Protein AF-A0A5B8YLP0-F1 (afdb_monomer_lite)

Foldseek 3Di:
DDKDKDQLDLVCLVVFFQAWKKKWKKFWDQDVPVDVGIDIAGQDIDIDRGPSVVSNVLVVLCPDPDPVSVLSNCVCVVRVRRIMMMMDHPPDDDPVVRVVVRQVVCQVRVRNSDLDHPDPVSVVVSVVPDDD

pLDDT: mean 92.63, std 6.81, range [56.06, 98.44]

Organism: NCBI:txid2585771

Secondary structure (DSSP, 8-state):
---EEEES-GGGGGGS-SS-EEEEEEEEE--TTTSSS-EEEEEEEEEES-HHHHHHHHTTGGG---GGGHHHHHHHHHSTTTEEEEEEE--S--HHHHHHHHHHHHHHH--TT----SSHHHHHHHHHHS--

Structure (mmCIF, N/CA/C/O backbone):
data_AF-A0A5B8YLP0-F1
#
_entry.id   AF-A0A5B8YLP0-F1
#
loop_
_atom_site.group_PDB
_atom_site.id
_atom_site.type_symbol
_atom_site.label_atom_id
_atom_site.label_alt_id
_atom_site.label_comp_id
_atom_site.label_asym_id
_atom_site.label_entity_id
_atom_site.label_seq_id
_atom_site.pdbx_PDB_ins_code
_atom_site.Cartn_x
_atom_site.Cartn_y
_atom_site.Cartn_z
_atom_site.occupancy
_atom_site.B_iso_or_equiv
_atom_site.auth_seq_id
_atom_site.auth_comp_id
_atom_site.auth_asym_id
_atom_site.auth_atom_id
_atom_site.pdbx_PDB_model_num
ATOM 1 N N . MET A 1 1 ? 4.747 -3.543 17.661 1.00 72.62 1 MET A N 1
ATOM 2 C CA . MET A 1 1 ? 3.943 -2.875 16.612 1.00 72.62 1 MET A CA 1
ATOM 3 C C . MET A 1 1 ? 2.570 -3.524 16.608 1.00 72.62 1 MET A C 1
ATOM 5 O O . MET A 1 1 ? 2.516 -4.745 16.523 1.00 72.62 1 MET A O 1
ATOM 9 N N . ASN A 1 2 ? 1.493 -2.749 16.743 1.00 91.62 2 ASN A N 1
ATOM 10 C CA . ASN A 1 2 ? 0.128 -3.284 16.812 1.00 91.62 2 ASN A CA 1
ATOM 11 C C . ASN A 1 2 ? -0.527 -3.186 15.432 1.00 91.62 2 ASN A C 1
ATOM 13 O O . ASN A 1 2 ? -1.127 -2.165 15.100 1.00 91.62 2 ASN A O 1
ATOM 17 N N . TRP A 1 3 ? -0.354 -4.230 14.620 1.00 96.62 3 TRP A N 1
ATOM 18 C CA . TRP A 1 3 ? -0.933 -4.297 13.282 1.00 96.62 3 TRP A CA 1
ATOM 19 C C . TRP A 1 3 ? -2.456 -4.413 13.343 1.00 96.62 3 TRP A C 1
ATOM 21 O O . TRP A 1 3 ? -3.009 -5.243 14.061 1.00 96.62 3 TRP A O 1
ATOM 31 N N . GLN A 1 4 ? -3.121 -3.582 12.553 1.00 98.00 4 GLN A N 1
ATOM 32 C CA . GLN A 1 4 ? -4.556 -3.598 12.320 1.00 98.00 4 GLN A CA 1
ATOM 33 C C . GLN A 1 4 ? -4.819 -3.978 10.868 1.00 98.00 4 GLN A C 1
ATOM 35 O O . GLN A 1 4 ? -4.029 -3.651 9.985 1.00 98.00 4 GLN A O 1
ATOM 40 N N . GLU A 1 5 ? -5.944 -4.637 10.608 1.00 97.69 5 GLU A N 1
ATOM 41 C CA . GLU A 1 5 ? -6.340 -5.072 9.271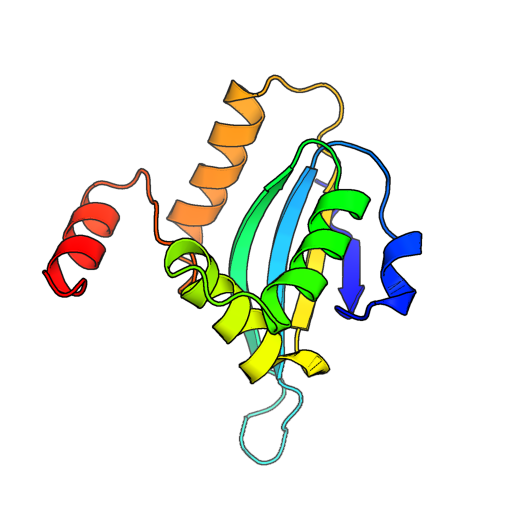 1.00 97.69 5 GLU A CA 1
ATOM 42 C C . GLU A 1 5 ? -7.740 -4.558 8.940 1.00 97.69 5 GLU A C 1
ATOM 44 O O . GLU A 1 5 ? -8.680 -4.686 9.726 1.00 97.69 5 GLU A O 1
ATOM 49 N N . VAL A 1 6 ? -7.900 -4.003 7.740 1.00 97.62 6 VAL A N 1
ATOM 50 C CA . VAL A 1 6 ? -9.212 -3.662 7.188 1.00 97.62 6 VAL A CA 1
ATOM 51 C C . VAL A 1 6 ? -9.315 -4.137 5.745 1.00 97.62 6 VAL A C 1
ATOM 53 O O . VAL A 1 6 ? -8.398 -3.947 4.950 1.00 97.62 6 VAL A O 1
ATOM 56 N N . LYS A 1 7 ? -10.460 -4.710 5.355 1.00 97.56 7 LYS A N 1
ATOM 57 C CA . LYS A 1 7 ? -10.726 -4.987 3.934 1.00 97.56 7 LYS A CA 1
ATOM 58 C C . LYS A 1 7 ? -10.664 -3.677 3.139 1.00 97.56 7 LYS A C 1
ATOM 60 O O . LYS A 1 7 ? -11.217 -2.666 3.592 1.00 97.56 7 LYS A O 1
ATOM 65 N N . PHE A 1 8 ? -10.005 -3.674 1.981 1.00 97.31 8 PHE A N 1
ATOM 66 C CA . PHE A 1 8 ? -9.838 -2.478 1.159 1.00 97.31 8 PHE A CA 1
ATOM 67 C C . PHE A 1 8 ? -11.147 -2.126 0.434 1.00 97.31 8 PHE A C 1
ATOM 69 O O . PHE A 1 8 ? -11.416 -2.580 -0.667 1.00 97.31 8 PHE A O 1
ATOM 76 N N . LEU A 1 9 ? -12.003 -1.341 1.090 1.00 96.88 9 LEU A N 1
ATOM 77 C CA . LEU A 1 9 ? -13.293 -0.883 0.578 1.00 96.88 9 LEU A CA 1
ATOM 78 C C . LEU A 1 9 ? -13.475 0.587 0.943 1.00 96.88 9 LEU A C 1
ATOM 80 O O . LEU A 1 9 ? -13.211 0.983 2.077 1.00 96.88 9 LEU A O 1
ATOM 84 N N . LYS A 1 10 ? -14.029 1.395 0.034 1.00 95.62 10 LYS A N 1
ATOM 85 C CA . LYS A 1 10 ? -14.212 2.844 0.251 1.00 95.62 10 LYS A CA 1
ATOM 86 C C . LYS A 1 10 ? -14.929 3.169 1.574 1.00 95.62 10 LYS A C 1
ATOM 88 O O . LYS A 1 10 ? -14.514 4.079 2.299 1.00 95.62 10 LYS A O 1
ATOM 93 N N . LYS A 1 11 ? -15.944 2.370 1.938 1.00 97.12 11 LYS A N 1
ATOM 94 C CA . LYS A 1 11 ? -16.710 2.496 3.195 1.00 97.12 11 LYS A CA 1
ATOM 95 C C . LYS A 1 11 ? -15.885 2.274 4.467 1.00 97.12 11 LYS A C 1
ATOM 97 O O . LYS A 1 11 ? -16.234 2.802 5.513 1.00 97.12 11 LYS A O 1
ATOM 102 N N . ASN A 1 12 ? -14.782 1.530 4.385 1.00 98.00 12 ASN A N 1
ATOM 103 C CA . ASN A 1 12 ? -13.913 1.257 5.529 1.00 98.00 12 ASN A CA 1
ATOM 104 C C . ASN A 1 12 ? -12.914 2.390 5.799 1.00 98.00 12 ASN A C 1
ATOM 106 O O . ASN A 1 12 ? -12.211 2.334 6.801 1.00 98.00 12 ASN A O 1
ATOM 110 N N . SER A 1 13 ? -12.867 3.438 4.966 1.00 97.31 13 SER A N 1
ATOM 111 C CA . SER A 1 13 ? -11.924 4.551 5.148 1.00 97.31 13 SER A CA 1
ATOM 112 C C . SER A 1 13 ? -12.058 5.264 6.501 1.00 97.31 13 SER A C 1
ATOM 114 O O . SER A 1 13 ? -11.079 5.800 7.011 1.00 97.31 13 SER A O 1
ATOM 116 N N . THR A 1 14 ? -13.246 5.257 7.109 1.00 97.25 14 THR A N 1
ATOM 117 C CA . THR A 1 14 ? -13.498 5.843 8.435 1.00 97.25 14 THR A CA 1
ATOM 118 C C . THR A 1 14 ? -12.871 5.047 9.577 1.00 97.25 14 THR A C 1
ATOM 120 O O . THR A 1 14 ? -12.610 5.628 10.626 1.00 97.25 14 THR A O 1
ATOM 123 N N . LYS A 1 15 ? -12.568 3.759 9.366 1.00 98.00 15 LYS A N 1
ATOM 124 C CA . LYS A 1 15 ? -11.907 2.892 10.354 1.00 98.00 15 LYS A CA 1
ATOM 125 C C . LYS A 1 15 ? -10.422 3.205 10.522 1.00 98.00 15 LYS A C 1
ATOM 127 O O . LYS A 1 15 ? -9.817 2.739 11.476 1.00 98.00 15 LYS A O 1
ATOM 132 N N . LEU A 1 16 ? -9.829 3.963 9.597 1.00 98.19 16 LEU A N 1
ATOM 133 C CA . LEU A 1 16 ? -8.423 4.332 9.681 1.00 98.19 16 LEU A CA 1
ATOM 134 C C . LEU A 1 16 ? -8.238 5.618 10.492 1.00 98.19 16 LEU A C 1
ATOM 136 O O . LEU A 1 16 ? -9.031 6.562 10.325 1.00 98.19 16 LEU A O 1
ATOM 140 N N . PRO A 1 17 ? -7.169 5.701 11.298 1.00 97.44 17 PRO A N 1
ATOM 141 C CA . PRO A 1 17 ? -6.821 6.910 12.023 1.00 97.44 17 PRO A CA 1
ATOM 142 C C . PRO A 1 17 ? -6.258 7.984 11.078 1.00 97.44 17 PRO A C 1
ATOM 144 O O . PRO A 1 17 ? -5.851 7.722 9.941 1.00 97.44 17 PRO A O 1
ATOM 147 N N . GLN A 1 18 ? -6.256 9.230 11.549 1.00 97.56 18 GLN A N 1
ATOM 148 C CA . GLN A 1 18 ? -5.675 10.380 10.845 1.00 97.56 18 GLN A CA 1
ATOM 149 C C . GLN A 1 18 ? -4.241 10.665 11.313 1.00 97.56 18 GLN A C 1
ATOM 151 O O . GLN A 1 18 ? -3.848 11.818 11.449 1.00 97.56 18 GLN A O 1
ATOM 156 N N . THR A 1 19 ? -3.471 9.608 11.548 1.00 96.12 19 THR A N 1
ATOM 157 C CA . THR A 1 19 ? -2.115 9.648 12.101 1.00 96.12 19 THR A CA 1
ATOM 158 C C . THR A 1 19 ? -1.090 9.097 11.104 1.00 96.12 19 THR A C 1
ATOM 160 O O . THR A 1 19 ? -1.471 8.431 10.125 1.00 96.12 19 THR A O 1
ATOM 163 N N . PRO A 1 20 ? 0.208 9.383 11.312 1.00 96.44 20 PRO A N 1
ATOM 164 C CA . PRO A 1 20 ? 1.285 8.744 10.574 1.00 96.44 20 PRO A CA 1
ATOM 165 C C . PRO A 1 20 ? 1.338 7.237 10.813 1.00 96.44 20 PRO A C 1
ATOM 167 O O . PRO A 1 20 ? 1.019 6.744 11.897 1.00 96.44 20 PRO A O 1
ATOM 170 N N . GLY A 1 21 ? 1.780 6.503 9.799 1.00 96.94 21 GLY A N 1
ATOM 171 C CA . GLY A 1 21 ? 1.944 5.066 9.920 1.00 96.94 21 GLY A CA 1
ATOM 172 C C . GLY A 1 21 ? 2.554 4.405 8.697 1.00 96.94 21 GLY A C 1
ATOM 173 O O . GLY A 1 21 ? 2.687 5.003 7.621 1.00 96.94 21 GLY A O 1
ATOM 174 N N . ILE A 1 22 ? 2.877 3.132 8.885 1.00 98.25 22 ILE A N 1
ATOM 175 C CA . ILE A 1 22 ? 3.252 2.207 7.821 1.00 98.25 22 ILE A CA 1
ATOM 176 C C . ILE A 1 22 ? 2.031 1.369 7.469 1.00 98.25 22 ILE A C 1
ATOM 178 O O . ILE A 1 22 ? 1.225 1.017 8.334 1.00 98.25 22 ILE A O 1
ATOM 182 N N . TYR A 1 23 ? 1.894 1.045 6.191 1.00 98.44 23 TYR A N 1
ATOM 183 C CA . TYR A 1 23 ? 0.835 0.189 5.695 1.00 98.44 23 TYR A CA 1
ATOM 184 C C . TYR A 1 23 ? 1.344 -0.817 4.672 1.00 98.44 23 TYR A C 1
ATOM 186 O O . TYR A 1 23 ? 2.375 -0.628 4.027 1.00 98.44 23 TYR A O 1
ATOM 194 N N . MET A 1 24 ? 0.562 -1.875 4.505 1.00 98.38 24 MET A N 1
ATOM 195 C CA . MET A 1 24 ? 0.763 -2.933 3.537 1.00 98.38 24 MET A CA 1
ATOM 196 C C . MET A 1 24 ? -0.552 -3.223 2.822 1.00 98.38 24 MET A C 1
ATOM 198 O O . MET A 1 24 ? -1.612 -3.283 3.450 1.00 98.38 24 MET A O 1
ATOM 202 N N . PHE A 1 25 ? -0.482 -3.447 1.516 1.00 98.12 25 PHE A N 1
ATOM 203 C CA . PHE A 1 25 ? -1.537 -4.161 0.812 1.00 98.12 25 PHE A CA 1
ATOM 204 C C . PHE A 1 25 ? -1.226 -5.647 0.843 1.00 98.12 25 PHE A C 1
ATOM 206 O O . PHE A 1 25 ? -0.156 -6.078 0.406 1.00 98.12 25 PHE A O 1
ATOM 213 N N . VAL A 1 26 ? -2.185 -6.413 1.347 1.00 98.06 26 VAL A N 1
ATOM 214 C CA . VAL A 1 26 ? -2.134 -7.868 1.394 1.00 98.06 26 VAL A CA 1
ATOM 215 C C . VAL A 1 26 ? -3.219 -8.409 0.482 1.00 98.06 26 VAL A C 1
ATOM 217 O O . VAL A 1 26 ? -4.400 -8.117 0.660 1.00 98.06 26 VAL A O 1
ATOM 220 N N . LEU A 1 27 ? -2.813 -9.187 -0.510 1.00 96.38 27 LEU A N 1
ATOM 221 C CA . LEU A 1 27 ? -3.716 -9.958 -1.340 1.00 96.38 27 LEU A CA 1
ATOM 222 C C . LEU A 1 27 ? -4.159 -11.189 -0.552 1.00 96.38 27 LEU A C 1
ATOM 224 O O . LEU A 1 27 ? -3.321 -12.028 -0.239 1.00 96.38 27 LEU A O 1
ATOM 228 N N . ASN A 1 28 ? -5.446 -11.288 -0.231 1.00 94.50 28 ASN A N 1
ATOM 229 C CA . ASN A 1 28 ? -6.043 -12.443 0.432 1.00 94.50 28 ASN A CA 1
ATOM 230 C C . ASN A 1 28 ? -6.949 -13.185 -0.559 1.00 94.50 28 ASN A C 1
ATOM 232 O O . ASN A 1 28 ? -8.028 -12.704 -0.913 1.00 94.50 28 ASN A O 1
ATOM 236 N N . ILE A 1 29 ? -6.494 -14.348 -1.024 1.00 90.94 29 ILE A N 1
ATOM 237 C CA . ILE A 1 29 ? -7.218 -15.184 -1.981 1.00 90.94 29 ILE A CA 1
ATOM 238 C C . ILE A 1 29 ? -7.885 -16.331 -1.229 1.00 90.94 29 ILE A C 1
ATOM 240 O O . ILE A 1 29 ? -7.224 -17.228 -0.707 1.00 90.94 29 ILE A O 1
ATOM 244 N N . GLU A 1 30 ? -9.213 -16.321 -1.229 1.00 85.44 30 GLU A N 1
ATOM 245 C CA . GLU A 1 30 ? -10.054 -17.333 -0.586 1.00 85.44 30 GLU A CA 1
ATOM 246 C C . GLU A 1 30 ? -10.683 -18.257 -1.642 1.00 85.44 30 GLU A C 1
ATOM 248 O O . GLU A 1 30 ? -11.897 -18.429 -1.702 1.00 85.44 30 GLU A O 1
ATOM 253 N N . ASN A 1 31 ? -9.857 -18.831 -2.525 1.00 82.75 31 ASN A N 1
ATOM 254 C CA . ASN A 1 31 ? -10.311 -19.775 -3.548 1.00 82.75 31 ASN A CA 1
ATOM 255 C C . ASN A 1 31 ? -9.822 -21.191 -3.232 1.00 82.75 31 ASN A C 1
ATOM 257 O O . ASN A 1 31 ? -8.777 -21.618 -3.712 1.00 82.75 31 ASN A O 1
ATOM 261 N N . LYS A 1 32 ? -10.626 -21.930 -2.462 1.00 78.19 32 LYS A N 1
ATOM 262 C CA . LYS A 1 32 ? -10.322 -23.307 -2.039 1.00 78.19 32 LYS A CA 1
ATOM 263 C C . LYS A 1 32 ? -10.343 -24.336 -3.176 1.00 78.19 32 LYS A C 1
ATOM 265 O O . LYS A 1 32 ? -9.937 -25.469 -2.961 1.00 78.19 32 LYS A O 1
ATOM 270 N N . VAL A 1 33 ? -10.875 -23.972 -4.346 1.00 82.19 33 VAL A N 1
ATOM 271 C CA . VAL A 1 33 ? -10.949 -24.869 -5.510 1.00 82.19 33 VAL A CA 1
ATOM 272 C C . VAL A 1 33 ? -9.631 -24.849 -6.275 1.00 82.19 33 VAL A C 1
ATOM 274 O O . VAL A 1 33 ? -9.152 -25.892 -6.704 1.00 82.19 33 VAL A O 1
ATOM 277 N N . LEU A 1 34 ? -9.040 -23.662 -6.440 1.00 85.62 34 LEU A N 1
ATOM 278 C CA . LEU A 1 34 ? -7.790 -23.483 -7.185 1.00 85.62 34 LEU A CA 1
ATOM 279 C C . LEU A 1 34 ? -6.547 -23.488 -6.291 1.00 85.62 34 LEU A C 1
ATOM 281 O O . LEU A 1 34 ? -5.444 -23.706 -6.783 1.00 85.62 34 LEU A O 1
ATOM 285 N N . LEU A 1 35 ? -6.708 -23.225 -4.993 1.00 84.00 35 LEU A N 1
ATOM 286 C CA . LEU A 1 35 ? -5.623 -23.180 -4.020 1.00 84.00 35 LEU A CA 1
ATOM 287 C C . LEU A 1 35 ? -5.846 -24.226 -2.933 1.00 84.00 35 LEU A C 1
ATOM 289 O O . LEU A 1 35 ? -6.980 -24.507 -2.546 1.00 84.00 35 LEU A O 1
ATOM 293 N N . ASN A 1 36 ? -4.747 -24.742 -2.381 1.00 80.75 36 ASN A N 1
ATOM 294 C CA . ASN A 1 36 ? -4.762 -25.609 -1.204 1.00 80.75 36 ASN A CA 1
ATOM 295 C C . ASN A 1 36 ? -5.092 -24.800 0.072 1.00 80.75 36 ASN A C 1
ATOM 297 O O . ASN A 1 36 ? -4.246 -24.612 0.943 1.00 80.75 36 ASN A O 1
ATOM 301 N N . GLY A 1 37 ? -6.308 -24.254 0.143 1.00 81.75 37 GLY A N 1
ATOM 302 C CA . GLY A 1 37 ? -6.777 -23.388 1.224 1.00 81.75 37 GLY A CA 1
ATOM 303 C C . GLY A 1 37 ? -6.841 -21.911 0.833 1.00 81.75 37 GLY A C 1
ATOM 304 O O . GLY A 1 37 ? -7.405 -21.556 -0.201 1.00 81.75 37 GLY A O 1
ATOM 305 N N . SER A 1 38 ? -6.324 -21.040 1.701 1.00 84.50 38 SER A N 1
ATOM 306 C CA . SER A 1 38 ? -6.205 -19.601 1.454 1.00 84.50 38 SER A CA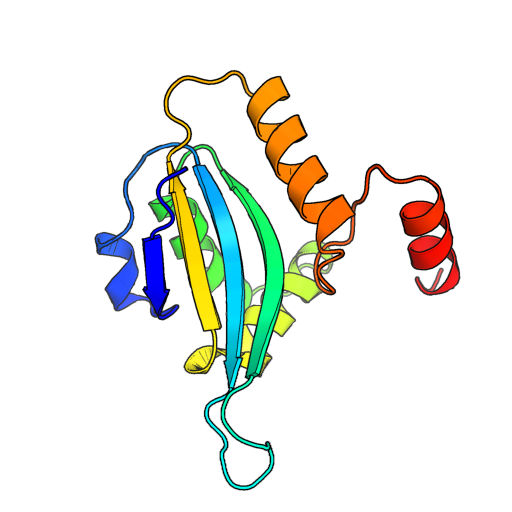 1
ATOM 307 C C . SER A 1 38 ? -4.745 -19.207 1.266 1.00 84.50 38 SER A C 1
ATOM 309 O O . SER A 1 38 ? -3.845 -19.803 1.857 1.00 84.50 38 SER A O 1
ATOM 311 N N . ALA A 1 39 ? -4.509 -18.187 0.446 1.00 90.12 39 ALA A N 1
ATOM 312 C CA . ALA A 1 39 ? -3.179 -17.627 0.247 1.00 90.12 39 ALA A CA 1
ATOM 313 C C . ALA A 1 39 ? -3.182 -16.132 0.564 1.00 90.12 39 ALA A C 1
ATOM 315 O O . ALA A 1 39 ? -4.068 -15.398 0.120 1.00 90.12 39 ALA A O 1
ATOM 316 N N . LYS A 1 40 ? -2.177 -15.690 1.329 1.00 93.31 40 LYS A N 1
ATOM 317 C CA . LYS A 1 40 ? -1.954 -14.282 1.661 1.00 93.31 40 LYS A CA 1
ATOM 318 C C . LYS A 1 40 ? -0.583 -13.834 1.167 1.00 93.31 40 LYS A C 1
ATOM 320 O O . LYS A 1 40 ? 0.421 -14.437 1.532 1.00 93.31 40 LYS A O 1
ATOM 325 N N . TYR A 1 41 ? -0.544 -12.757 0.387 1.00 95.19 41 TYR A N 1
ATOM 326 C CA . TYR A 1 41 ? 0.696 -12.181 -0.140 1.00 95.19 41 TYR A CA 1
ATOM 327 C C . TYR A 1 41 ? 0.770 -10.692 0.170 1.00 95.19 41 TYR A C 1
ATOM 329 O O . TYR A 1 41 ? -0.145 -9.948 -0.176 1.00 95.19 41 TYR A O 1
ATOM 337 N N . ILE A 1 42 ? 1.863 -10.236 0.780 1.00 97.62 42 ILE A N 1
ATOM 338 C CA . ILE A 1 42 ? 2.152 -8.801 0.867 1.00 97.62 42 ILE A CA 1
ATOM 339 C C . ILE A 1 42 ? 2.612 -8.351 -0.518 1.00 97.62 42 ILE A C 1
ATOM 341 O O . ILE A 1 42 ? 3.653 -8.785 -1.004 1.00 97.62 42 ILE A O 1
ATOM 345 N N . ILE A 1 43 ? 1.825 -7.493 -1.160 1.00 97.31 43 ILE A N 1
ATOM 346 C CA . ILE A 1 43 ? 2.084 -7.071 -2.541 1.00 97.31 43 ILE A CA 1
ATOM 347 C C . ILE A 1 43 ? 2.646 -5.656 -2.640 1.00 97.31 43 ILE A C 1
ATOM 349 O O . ILE A 1 43 ? 3.331 -5.345 -3.610 1.00 97.31 43 ILE A O 1
ATOM 353 N N . TYR A 1 44 ? 2.399 -4.813 -1.636 1.00 97.56 44 TYR A N 1
ATOM 354 C CA . TYR A 1 44 ? 2.911 -3.448 -1.573 1.00 97.56 44 TY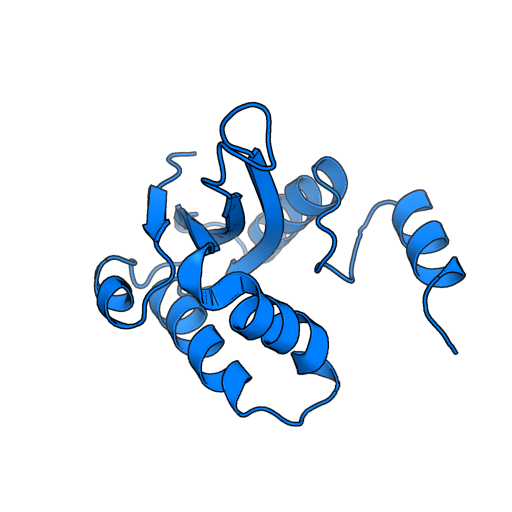R A CA 1
ATOM 355 C C . TYR A 1 44 ? 3.079 -2.996 -0.126 1.00 97.56 44 TYR A C 1
ATOM 357 O O . TYR A 1 44 ? 2.222 -3.285 0.706 1.00 97.56 44 TYR A O 1
ATOM 365 N N . ILE A 1 45 ? 4.131 -2.235 0.154 1.00 98.38 45 ILE A N 1
ATOM 366 C CA . ILE A 1 45 ? 4.401 -1.606 1.450 1.00 98.38 45 ILE A CA 1
ATOM 367 C C . ILE A 1 45 ? 4.638 -0.116 1.222 1.00 98.38 45 ILE A C 1
ATOM 369 O O . ILE A 1 45 ? 5.286 0.273 0.246 1.00 98.38 45 ILE A O 1
ATOM 373 N N . GLY A 1 46 ? 4.115 0.721 2.115 1.00 97.81 46 GLY A N 1
ATOM 374 C CA . GLY A 1 46 ? 4.368 2.152 2.067 1.00 97.81 46 GLY A CA 1
ATOM 375 C C . GLY A 1 46 ? 4.248 2.855 3.414 1.00 97.81 46 GLY A C 1
ATOM 376 O O . GLY A 1 46 ? 3.660 2.333 4.359 1.00 97.81 46 GLY A O 1
ATOM 377 N N . GLN A 1 47 ? 4.740 4.090 3.468 1.00 97.38 47 GLN A N 1
ATOM 378 C CA . GLN A 1 47 ? 4.545 5.007 4.595 1.00 97.38 47 GLN A CA 1
ATOM 379 C C . GLN A 1 47 ? 3.595 6.169 4.271 1.00 97.38 47 GLN A C 1
ATOM 381 O O . GLN A 1 47 ? 3.338 6.520 3.110 1.00 97.38 47 GLN A O 1
ATOM 386 N N . THR A 1 48 ? 3.058 6.808 5.307 1.00 97.00 48 THR A N 1
ATOM 387 C CA . THR A 1 48 ? 2.280 8.042 5.172 1.00 97.00 48 THR A CA 1
ATOM 388 C C . THR A 1 48 ? 2.254 8.840 6.471 1.00 97.00 48 THR A C 1
ATOM 390 O O . THR A 1 48 ? 2.316 8.270 7.551 1.00 97.00 48 THR A O 1
ATOM 393 N N . ILE A 1 49 ? 2.074 10.158 6.364 1.00 96.00 49 ILE A N 1
ATOM 394 C CA . ILE A 1 49 ? 1.791 11.043 7.507 1.00 96.00 49 ILE A CA 1
ATOM 395 C C . ILE A 1 49 ? 0.317 10.999 7.941 1.00 96.00 49 ILE A C 1
ATOM 397 O O . ILE A 1 49 ? -0.046 11.515 8.990 1.00 96.00 49 ILE A O 1
ATOM 401 N N . ASN A 1 50 ? -0.552 10.419 7.109 1.00 97.19 50 ASN A N 1
ATOM 402 C CA . ASN A 1 50 ? -1.969 10.252 7.408 1.00 97.19 50 ASN A CA 1
ATOM 403 C C . ASN A 1 50 ? -2.507 8.982 6.737 1.00 97.19 50 ASN A C 1
ATOM 405 O O . ASN A 1 50 ? -2.610 8.918 5.502 1.00 97.19 50 ASN A O 1
ATOM 409 N N . LEU A 1 51 ? -2.819 7.967 7.544 1.00 98.19 51 LEU A N 1
ATOM 410 C CA . LEU A 1 51 ? -3.301 6.659 7.093 1.00 98.19 51 LEU A CA 1
ATOM 411 C C . LEU A 1 51 ? -4.639 6.759 6.355 1.00 98.19 51 LEU A C 1
ATOM 413 O O . LEU A 1 51 ? -4.756 6.284 5.223 1.00 98.19 51 LEU A O 1
ATOM 417 N N . ARG A 1 52 ? -5.624 7.461 6.926 1.00 98.38 52 ARG A N 1
ATOM 418 C CA . ARG A 1 52 ? -6.941 7.669 6.301 1.00 98.38 52 ARG A CA 1
ATOM 419 C C . ARG A 1 52 ? -6.852 8.356 4.938 1.00 98.38 52 ARG A C 1
ATOM 421 O O . ARG A 1 52 ? -7.470 7.894 3.977 1.00 98.38 52 ARG A O 1
ATOM 428 N N . THR A 1 53 ? -6.107 9.454 4.832 1.00 98.12 53 THR A N 1
ATOM 429 C CA . THR A 1 53 ? -5.948 10.196 3.571 1.00 98.12 53 THR A CA 1
ATOM 430 C C . THR A 1 53 ? -5.246 9.339 2.525 1.00 98.12 53 THR A C 1
ATOM 432 O O . THR A 1 53 ? -5.690 9.282 1.377 1.00 98.12 53 THR A O 1
ATOM 435 N N . ARG A 1 54 ? -4.190 8.614 2.916 1.00 97.88 54 ARG A N 1
ATOM 436 C CA . ARG A 1 54 ? -3.472 7.715 2.007 1.00 97.88 54 ARG A CA 1
ATOM 437 C C . ARG A 1 54 ? -4.363 6.599 1.484 1.00 97.88 54 ARG A C 1
ATOM 439 O O . ARG A 1 54 ? -4.381 6.370 0.282 1.00 97.88 54 ARG A O 1
ATOM 446 N N . TYR A 1 55 ? -5.125 5.957 2.361 1.00 97.94 55 TYR A N 1
ATOM 447 C CA . TYR A 1 55 ? -6.085 4.922 1.994 1.00 97.94 55 TYR A CA 1
ATOM 448 C C . TYR A 1 55 ? -7.125 5.435 0.997 1.00 97.94 55 TYR A C 1
ATOM 450 O O . TYR A 1 55 ? -7.352 4.812 -0.035 1.00 97.94 55 TYR A O 1
ATOM 458 N N . LYS A 1 56 ? -7.706 6.617 1.253 1.00 97.50 56 LYS A N 1
ATOM 459 C CA . LYS A 1 56 ? -8.664 7.251 0.334 1.00 97.50 56 LYS A CA 1
ATOM 460 C C . LYS A 1 56 ? -8.050 7.548 -1.037 1.00 97.50 56 LYS A C 1
ATOM 462 O O . LYS A 1 56 ? -8.726 7.365 -2.046 1.00 97.50 56 LYS A O 1
ATOM 467 N N . LYS A 1 57 ? -6.778 7.959 -1.080 1.00 96.38 57 LYS A N 1
ATOM 468 C CA . LYS A 1 57 ? -6.060 8.255 -2.329 1.00 96.38 57 LYS A CA 1
ATOM 469 C C . LYS A 1 57 ? -5.983 7.046 -3.264 1.00 96.38 57 LYS A C 1
ATOM 471 O O . LYS A 1 57 ? -6.021 7.223 -4.472 1.00 96.38 57 LYS A O 1
ATOM 476 N N . TYR A 1 58 ? -5.935 5.818 -2.748 1.00 96.12 58 TYR A N 1
ATOM 477 C CA . TYR A 1 58 ? -5.861 4.646 -3.624 1.00 96.12 58 TYR A CA 1
ATOM 478 C C . TYR A 1 58 ? -7.095 4.462 -4.516 1.00 96.12 58 TYR A C 1
ATOM 480 O O . TYR A 1 58 ? -6.965 3.980 -5.636 1.00 96.12 58 TYR A O 1
ATOM 488 N N . PHE A 1 59 ? -8.269 4.929 -4.083 1.00 94.81 59 PHE A N 1
ATOM 489 C CA . PHE A 1 59 ? -9.477 4.879 -4.909 1.00 94.81 59 PHE A CA 1
ATOM 490 C C . PHE A 1 59 ? -9.468 5.894 -6.058 1.00 94.81 59 PHE A C 1
ATOM 492 O O . PHE A 1 59 ? -10.218 5.715 -7.012 1.00 94.81 59 PHE A O 1
ATOM 499 N N . SER A 1 60 ? -8.634 6.943 -6.010 1.00 93.38 60 SER A N 1
ATOM 500 C CA . SER A 1 60 ? -8.504 7.866 -7.146 1.00 93.38 60 SER A CA 1
ATOM 501 C C . SER A 1 60 ? -7.630 7.295 -8.264 1.00 93.38 60 SER A C 1
ATOM 503 O O . SER A 1 60 ? -7.752 7.734 -9.402 1.00 93.38 60 SER A O 1
ATOM 505 N N . TYR A 1 61 ? -6.778 6.300 -7.978 1.00 91.06 61 TYR A N 1
ATOM 506 C CA . TYR A 1 61 ? -5.910 5.691 -8.991 1.00 91.06 61 TYR A CA 1
ATOM 507 C C . TYR A 1 61 ? -6.662 4.859 -10.026 1.00 91.06 61 TYR A C 1
ATOM 509 O O . TYR A 1 61 ? -6.135 4.674 -11.117 1.00 91.06 61 TYR A O 1
ATOM 517 N N . ALA A 1 62 ? -7.886 4.408 -9.734 1.00 86.50 62 ALA A N 1
ATOM 518 C CA . ALA A 1 62 ? -8.716 3.665 -10.686 1.00 86.50 62 ALA A CA 1
ATOM 519 C C . ALA A 1 62 ? -8.887 4.410 -12.025 1.00 86.50 62 ALA A C 1
ATOM 521 O O . ALA A 1 62 ? -8.859 3.787 -13.085 1.00 86.50 62 ALA A O 1
ATOM 522 N N . ASN A 1 63 ? -8.966 5.743 -11.958 1.00 89.00 63 ASN A N 1
ATOM 523 C CA . ASN A 1 63 ? -9.167 6.626 -13.105 1.00 89.00 63 ASN A CA 1
ATOM 524 C C . ASN A 1 63 ? -7.887 7.369 -13.532 1.00 89.00 63 ASN A C 1
ATOM 526 O O . ASN A 1 63 ? -7.964 8.242 -14.388 1.00 89.00 63 ASN A O 1
ATOM 530 N N . SER A 1 64 ? -6.730 7.075 -12.925 1.00 91.19 64 SER A N 1
ATOM 531 C CA . SER A 1 64 ? -5.467 7.744 -13.269 1.00 91.19 64 SER A CA 1
ATOM 532 C C . SER A 1 64 ? -4.886 7.166 -14.562 1.00 91.19 64 SER A C 1
ATOM 534 O O . SER A 1 64 ? -4.769 5.946 -14.721 1.00 91.19 64 SER A O 1
ATOM 536 N N . ASP A 1 65 ? -4.492 8.037 -15.481 1.00 92.25 65 ASP A N 1
ATOM 537 C CA . ASP A 1 65 ? -3.735 7.727 -16.696 1.00 92.25 65 ASP A CA 1
ATOM 538 C C . ASP A 1 65 ? -2.236 8.045 -16.548 1.00 92.25 65 ASP A C 1
ATOM 540 O O . ASP A 1 65 ? -1.441 7.729 -17.433 1.00 92.25 65 ASP A O 1
ATOM 544 N N . HIS A 1 66 ? -1.819 8.600 -15.405 1.00 92.31 66 HIS A N 1
ATOM 545 C CA . HIS A 1 66 ? -0.422 8.919 -15.153 1.00 92.31 66 HIS A CA 1
ATOM 546 C C . HIS A 1 66 ? 0.446 7.648 -15.090 1.00 92.31 66 HIS A C 1
ATOM 548 O O . HIS A 1 66 ? 0.199 6.772 -14.251 1.00 92.31 66 HIS A O 1
ATOM 554 N N . PRO A 1 67 ? 1.540 7.562 -15.876 1.00 88.38 67 PRO A N 1
ATOM 555 C CA . PRO A 1 67 ? 2.400 6.376 -15.912 1.00 88.38 67 PRO A CA 1
ATOM 556 C C . PRO A 1 67 ? 2.960 5.964 -14.544 1.00 88.38 67 PRO A C 1
ATOM 558 O O . PRO A 1 67 ? 3.068 4.779 -14.234 1.00 88.38 67 PRO A O 1
ATOM 561 N N . SER A 1 68 ? 3.265 6.933 -13.673 1.00 87.38 68 SER A N 1
ATOM 562 C CA . SER A 1 68 ? 3.789 6.673 -12.324 1.00 87.38 68 SER A CA 1
ATOM 563 C C . SER A 1 68 ? 2.796 5.981 -11.388 1.00 87.38 68 SER A C 1
ATOM 565 O O . SER A 1 68 ? 3.198 5.413 -10.369 1.00 87.38 68 SER A O 1
ATOM 567 N N . ASP A 1 69 ? 1.503 6.042 -11.705 1.00 90.94 69 ASP A N 1
ATOM 568 C CA . ASP A 1 69 ? 0.443 5.420 -10.919 1.00 90.94 69 ASP A CA 1
ATOM 569 C C . ASP A 1 69 ? 0.084 4.024 -11.425 1.00 90.94 69 ASP A C 1
ATOM 571 O O . ASP A 1 69 ? -0.615 3.303 -10.714 1.00 90.94 69 ASP A O 1
ATOM 575 N N . PHE A 1 70 ? 0.596 3.613 -12.592 1.00 92.19 70 PHE A N 1
ATOM 576 C CA . PHE A 1 70 ? 0.240 2.360 -13.259 1.00 92.19 70 PHE A CA 1
ATOM 577 C C . PHE A 1 70 ? 0.259 1.155 -12.313 1.00 92.19 70 PHE A C 1
ATOM 579 O O . PHE A 1 70 ? -0.743 0.462 -12.188 1.00 92.19 70 PHE A O 1
ATOM 586 N N . HIS A 1 71 ? 1.351 0.945 -11.575 1.00 91.81 71 HIS A N 1
ATOM 587 C CA . HIS A 1 71 ? 1.491 -0.197 -10.664 1.00 91.81 71 HIS A CA 1
ATOM 588 C C . HIS A 1 71 ? 0.449 -0.184 -9.533 1.00 91.81 71 HIS A C 1
ATOM 590 O O . HIS A 1 71 ? -0.117 -1.218 -9.182 1.00 91.81 71 HIS A O 1
ATOM 596 N N . LYS A 1 72 ? 0.141 0.999 -8.986 1.00 92.81 72 LYS A N 1
ATOM 597 C CA . LYS A 1 72 ? -0.883 1.155 -7.941 1.00 92.81 72 LYS A CA 1
ATOM 598 C C . LYS A 1 72 ? -2.282 0.975 -8.517 1.00 92.81 72 LYS A C 1
ATOM 600 O O . LYS A 1 72 ? -3.117 0.357 -7.868 1.00 92.81 72 LYS A O 1
ATOM 605 N N . ARG A 1 73 ? -2.527 1.494 -9.723 1.00 94.62 73 ARG A N 1
ATOM 606 C CA . ARG A 1 73 ? -3.776 1.322 -10.467 1.00 94.62 73 ARG A CA 1
ATOM 607 C C . ARG A 1 73 ? -4.023 -0.152 -10.786 1.00 94.62 73 ARG A C 1
ATOM 609 O O . ARG A 1 73 ? -5.095 -0.655 -10.478 1.00 94.62 73 ARG A O 1
ATOM 616 N N . ALA A 1 74 ? -3.026 -0.846 -11.328 1.00 93.81 74 ALA A N 1
ATOM 617 C CA . ALA A 1 74 ? -3.077 -2.278 -11.599 1.00 93.81 74 ALA A CA 1
ATOM 618 C C . ALA A 1 74 ? -3.396 -3.056 -10.319 1.00 93.81 74 ALA A C 1
ATOM 620 O O . ALA A 1 74 ? -4.335 -3.844 -10.305 1.00 93.81 74 ALA A O 1
ATOM 621 N N . MET A 1 75 ? -2.700 -2.750 -9.219 1.00 94.94 75 MET A N 1
ATOM 622 C CA . MET A 1 75 ? -2.968 -3.366 -7.924 1.00 94.94 75 MET A CA 1
ATOM 623 C C . MET A 1 75 ? -4.429 -3.201 -7.483 1.00 94.94 75 MET A C 1
ATOM 625 O O . MET A 1 75 ? -5.073 -4.191 -7.142 1.00 94.94 75 MET A O 1
ATOM 629 N N . VAL A 1 76 ? -4.959 -1.972 -7.485 1.00 94.38 76 VAL A N 1
ATOM 630 C CA . VAL A 1 76 ? -6.324 -1.722 -6.991 1.00 94.38 76 VAL A CA 1
ATOM 631 C C . VAL A 1 76 ? -7.408 -2.250 -7.925 1.00 94.38 76 VAL A C 1
ATOM 633 O O . VAL A 1 76 ? -8.466 -2.595 -7.421 1.00 94.38 76 VAL A O 1
ATOM 636 N N . LEU A 1 77 ? -7.172 -2.319 -9.240 1.00 93.81 77 LEU A N 1
ATOM 637 C CA . LEU A 1 77 ? -8.172 -2.771 -10.216 1.00 93.81 77 LEU A CA 1
ATOM 638 C C . LEU A 1 77 ? -8.186 -4.291 -10.397 1.00 93.81 77 LEU A C 1
ATOM 640 O O . LEU A 1 77 ? -9.256 -4.880 -10.475 1.00 93.81 77 LEU A O 1
ATOM 644 N N . ILE A 1 78 ? -7.019 -4.938 -10.454 1.00 94.62 78 ILE A N 1
ATOM 645 C CA . ILE A 1 78 ? -6.932 -6.389 -10.690 1.00 94.62 78 ILE A CA 1
ATOM 646 C C . ILE A 1 78 ? -7.440 -7.165 -9.467 1.00 94.62 78 ILE A C 1
ATOM 648 O O . ILE A 1 78 ? -8.092 -8.196 -9.616 1.00 94.62 78 ILE A O 1
ATOM 652 N N . TRP A 1 79 ? -7.172 -6.664 -8.257 1.00 93.69 79 TRP A N 1
ATOM 653 C CA . TRP A 1 79 ? -7.460 -7.376 -7.008 1.00 93.69 79 TRP A CA 1
ATOM 654 C C . TRP A 1 79 ? -8.474 -6.671 -6.098 1.00 93.69 79 TRP A C 1
ATOM 656 O O . TRP A 1 79 ? -8.536 -6.985 -4.911 1.00 93.69 79 TRP A O 1
ATOM 666 N N . GLU A 1 80 ? -9.290 -5.746 -6.614 1.00 89.12 80 GLU A N 1
ATOM 667 C CA . GLU A 1 80 ? -10.182 -4.865 -5.830 1.00 89.12 80 GLU A CA 1
ATOM 668 C C . GLU A 1 80 ? -10.919 -5.544 -4.657 1.00 89.12 80 GLU A C 1
ATOM 670 O O . GLU A 1 80 ? -10.989 -4.997 -3.556 1.00 89.12 80 GLU A O 1
ATOM 675 N N . ASN A 1 81 ? -11.420 -6.766 -4.857 1.00 91.12 81 ASN A N 1
ATOM 676 C CA . ASN A 1 81 ? -12.245 -7.485 -3.883 1.00 91.12 81 ASN A CA 1
ATOM 677 C C . ASN A 1 81 ? -11.461 -8.423 -2.950 1.00 91.12 81 ASN A C 1
ATOM 679 O O . ASN A 1 81 ? -12.036 -8.961 -1.996 1.00 91.12 81 ASN A O 1
ATOM 683 N N . GLN A 1 82 ? -10.166 -8.596 -3.214 1.00 95.12 82 GLN A N 1
ATOM 684 C CA . GLN A 1 82 ? -9.249 -9.506 -2.523 1.00 95.12 82 GLN A CA 1
ATOM 685 C C . GLN A 1 82 ? -8.201 -8.758 -1.686 1.00 95.12 82 GLN A C 1
ATOM 687 O O . GLN A 1 82 ? -7.432 -9.376 -0.954 1.00 95.12 82 GLN A O 1
ATOM 692 N N . LEU A 1 83 ? -8.165 -7.425 -1.763 1.00 97.06 83 LEU A N 1
ATOM 693 C CA . LEU A 1 83 ? -7.199 -6.618 -1.030 1.00 97.06 83 LEU A CA 1
ATOM 694 C C . LEU A 1 83 ? -7.607 -6.379 0.427 1.00 97.06 83 LEU A C 1
ATOM 696 O O . LEU A 1 83 ? -8.723 -5.960 0.756 1.00 97.06 83 LEU A O 1
ATOM 700 N N . GLN A 1 84 ? -6.631 -6.562 1.304 1.00 97.88 84 GLN A N 1
ATOM 701 C CA . GLN A 1 84 ? -6.632 -6.115 2.685 1.00 97.88 84 GLN A CA 1
ATOM 702 C C . GLN A 1 84 ? -5.597 -4.999 2.840 1.00 97.88 84 GLN A C 1
ATOM 704 O O . GLN A 1 84 ? -4.540 -5.015 2.211 1.00 97.88 84 GLN A O 1
ATOM 709 N N . PHE A 1 85 ? -5.915 -4.016 3.671 1.00 98.19 85 PHE A N 1
ATOM 710 C CA . PHE A 1 85 ? -5.015 -2.941 4.050 1.00 98.19 85 PHE A CA 1
ATOM 711 C C . PHE A 1 85 ? -4.622 -3.163 5.506 1.00 98.19 85 PHE A C 1
ATOM 713 O O . PHE A 1 85 ? -5.447 -2.995 6.409 1.00 98.19 85 PHE A O 1
ATOM 720 N N . GLN A 1 86 ? -3.383 -3.589 5.714 1.00 98.38 86 GLN A N 1
ATOM 721 C CA . GLN A 1 86 ? -2.808 -3.771 7.039 1.00 98.38 86 GLN A CA 1
ATOM 722 C C . GLN A 1 86 ? -1.975 -2.547 7.397 1.00 98.38 86 GLN A C 1
ATOM 724 O O . GLN A 1 86 ? -1.286 -2.007 6.537 1.00 98.38 86 GLN A O 1
ATOM 729 N N . PHE A 1 87 ? -2.038 -2.070 8.634 1.00 98.38 87 PHE A N 1
ATOM 730 C CA . PHE A 1 87 ? -1.298 -0.879 9.048 1.00 98.38 87 PHE A CA 1
ATOM 731 C C . PHE A 1 87 ? -0.977 -0.878 10.537 1.00 98.38 87 PHE A C 1
ATOM 733 O O . PHE A 1 87 ? -1.632 -1.559 11.321 1.00 98.38 87 PHE A O 1
ATOM 740 N N . PHE A 1 88 ? -0.004 -0.065 10.932 1.00 97.75 88 PHE A N 1
ATOM 741 C CA . PHE A 1 88 ? 0.179 0.339 12.322 1.00 97.75 88 PHE A CA 1
ATOM 742 C C . PHE A 1 88 ? 0.546 1.822 12.390 1.00 97.75 88 PHE A C 1
ATOM 744 O O . PHE A 1 88 ? 1.175 2.375 11.484 1.00 97.75 88 PHE A O 1
ATOM 751 N N . GLU A 1 89 ? 0.131 2.467 13.474 1.00 97.00 89 GLU A N 1
ATOM 752 C CA . GLU A 1 89 ? 0.469 3.858 13.762 1.00 97.00 89 GLU A CA 1
ATOM 753 C C . GLU A 1 89 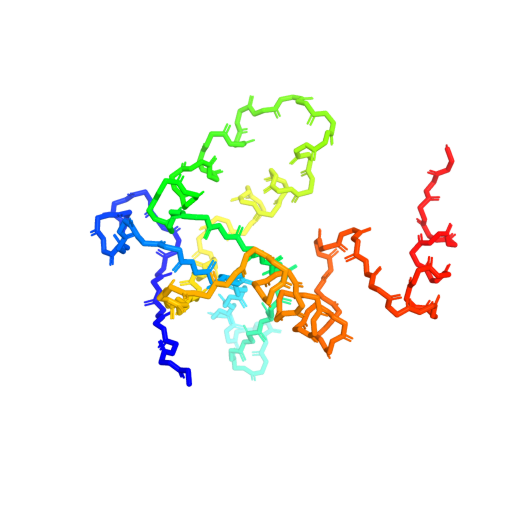? 1.894 3.942 14.303 1.00 97.00 89 GLU A C 1
ATOM 755 O O . GLU A 1 89 ? 2.302 3.133 15.138 1.00 97.00 89 GLU A O 1
ATOM 760 N N . THR A 1 90 ? 2.657 4.927 13.841 1.00 94.81 90 THR A N 1
ATOM 761 C CA . THR A 1 90 ? 4.065 5.088 14.239 1.00 94.81 90 THR A CA 1
ATOM 762 C C . THR A 1 90 ? 4.264 6.151 15.314 1.00 94.81 90 THR A C 1
ATOM 764 O O . THR A 1 90 ? 5.372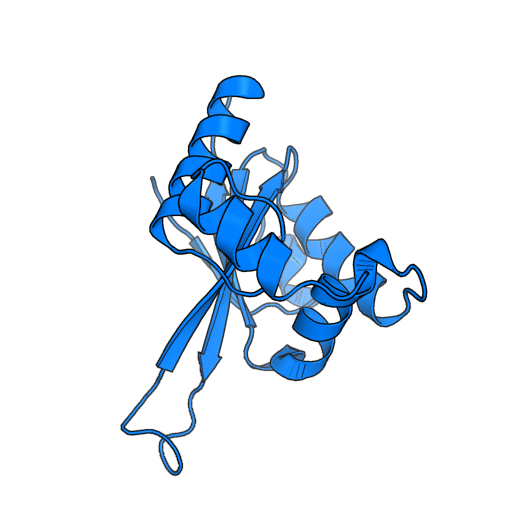 6.312 15.811 1.00 94.81 90 THR A O 1
ATOM 767 N N . GLY A 1 91 ? 3.206 6.880 15.683 1.00 88.50 91 GLY A N 1
ATOM 768 C CA . GLY A 1 91 ? 3.293 7.991 16.629 1.00 88.50 91 GLY A CA 1
ATOM 769 C C . GLY A 1 91 ? 4.216 9.106 16.124 1.00 88.50 91 GLY A C 1
ATOM 770 O O . GLY A 1 91 ? 4.243 9.406 14.929 1.00 88.50 91 GLY A O 1
ATOM 771 N N . ASN A 1 92 ? 4.979 9.702 17.042 1.00 85.44 92 ASN A N 1
ATOM 772 C CA . ASN A 1 92 ? 5.871 10.835 16.782 1.00 85.44 92 ASN A CA 1
ATOM 773 C C . ASN A 1 92 ? 7.316 10.381 16.524 1.00 85.44 92 ASN A C 1
ATOM 775 O O . ASN A 1 92 ? 8.224 10.759 17.260 1.00 85.44 92 ASN A O 1
ATOM 779 N N . ILE A 1 93 ? 7.531 9.561 15.498 1.00 92.69 93 ILE A N 1
ATOM 780 C CA . ILE A 1 93 ? 8.887 9.272 15.007 1.00 92.69 93 ILE A CA 1
ATOM 781 C C . ILE A 1 93 ? 9.269 10.230 13.881 1.00 92.69 93 ILE A C 1
ATOM 783 O O . ILE A 1 93 ? 8.408 10.794 13.199 1.00 92.69 93 ILE A O 1
ATOM 787 N N . SER A 1 94 ? 10.568 10.412 13.667 1.00 92.75 94 SER A N 1
ATOM 788 C CA . SER A 1 94 ? 11.066 11.253 12.582 1.00 92.75 94 SER A CA 1
ATOM 789 C C . SER A 1 94 ? 10.749 10.658 11.204 1.00 92.75 94 SER A C 1
ATOM 791 O O . SER A 1 94 ? 10.587 9.448 11.029 1.00 92.75 94 SER A O 1
ATOM 793 N N . ALA A 1 95 ? 10.722 11.510 10.175 1.00 90.88 95 ALA A N 1
ATOM 794 C CA . ALA A 1 95 ? 10.551 11.063 8.791 1.00 90.88 95 ALA A CA 1
ATOM 795 C C . ALA A 1 95 ? 11.677 10.113 8.333 1.00 90.88 95 ALA A C 1
ATOM 797 O O . ALA A 1 95 ? 11.444 9.223 7.511 1.00 90.88 95 ALA A O 1
ATOM 798 N N . ALA A 1 96 ? 12.889 10.289 8.871 1.00 94.50 96 ALA A N 1
ATOM 799 C CA . ALA A 1 96 ? 14.027 9.419 8.597 1.00 94.50 96 ALA A CA 1
ATOM 800 C C . ALA A 1 96 ? 13.814 8.018 9.190 1.00 94.50 96 ALA A C 1
ATOM 802 O O . ALA A 1 96 ? 13.997 7.025 8.489 1.00 94.50 96 ALA A O 1
ATOM 803 N N . GLU A 1 97 ? 13.363 7.930 10.443 1.00 94.94 97 GLU A N 1
ATOM 804 C CA . GLU A 1 97 ? 13.023 6.652 11.081 1.00 94.94 97 GLU A CA 1
ATOM 805 C C . GLU A 1 97 ? 11.867 5.950 10.367 1.00 94.94 97 GLU A C 1
ATOM 807 O O . GLU A 1 97 ? 11.962 4.757 10.089 1.00 94.94 97 GLU A O 1
ATOM 812 N N . LEU A 1 98 ? 10.815 6.684 9.989 1.00 93.69 98 LEU A N 1
ATOM 813 C CA . LEU A 1 98 ? 9.688 6.125 9.237 1.00 93.69 98 LEU A CA 1
ATOM 814 C C . LEU A 1 98 ? 10.146 5.538 7.891 1.00 93.69 98 LEU A C 1
ATOM 816 O O . LEU A 1 98 ? 9.771 4.420 7.537 1.00 93.69 98 LEU A O 1
ATOM 820 N N . THR A 1 99 ? 11.035 6.252 7.195 1.00 95.44 99 THR A N 1
ATOM 821 C CA . THR A 1 99 ? 11.632 5.799 5.931 1.00 95.44 99 THR A CA 1
ATOM 822 C C . THR A 1 99 ? 12.503 4.559 6.138 1.00 95.44 99 THR A C 1
ATOM 824 O O . THR A 1 99 ? 12.480 3.644 5.315 1.00 95.44 99 THR A O 1
ATOM 827 N N . ASN A 1 100 ? 13.255 4.490 7.239 1.00 96.06 100 ASN A N 1
ATOM 828 C CA . ASN A 1 100 ? 14.061 3.315 7.556 1.00 96.06 100 ASN A CA 1
ATOM 829 C C . ASN A 1 100 ? 13.186 2.082 7.789 1.00 96.06 100 ASN A C 1
ATOM 831 O O . ASN A 1 100 ? 13.431 1.058 7.158 1.00 96.06 100 ASN A O 1
ATOM 835 N N . ILE A 1 101 ? 12.128 2.209 8.594 1.00 95.88 101 ILE A N 1
ATOM 836 C CA . ILE A 1 101 ? 11.178 1.121 8.858 1.00 95.88 101 ILE A CA 1
ATOM 837 C C . ILE A 1 1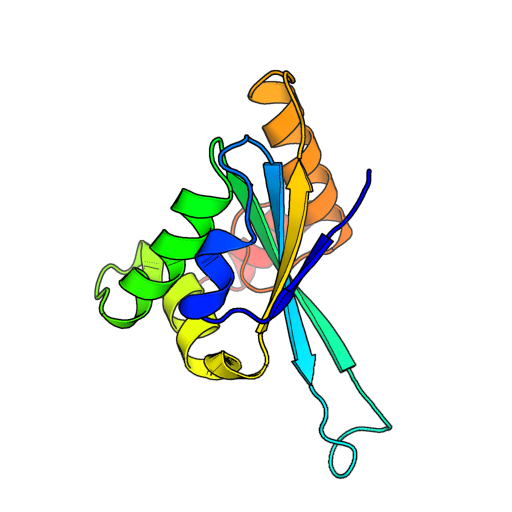01 ? 10.490 0.663 7.564 1.00 95.88 101 ILE A C 1
ATOM 839 O O . ILE A 1 101 ? 10.381 -0.537 7.316 1.00 95.88 101 ILE A O 1
ATOM 843 N N . GLU A 1 102 ? 10.038 1.603 6.723 1.00 97.00 102 GLU A N 1
ATOM 844 C CA . GLU A 1 102 ? 9.414 1.298 5.428 1.00 97.00 102 GLU A CA 1
ATOM 845 C C . GLU A 1 102 ? 10.341 0.435 4.569 1.00 97.00 102 GLU A C 1
ATOM 847 O O . GLU A 1 102 ? 9.939 -0.623 4.082 1.00 97.00 102 GLU A O 1
ATOM 852 N N . PHE A 1 103 ? 11.591 0.862 4.400 1.00 97.00 103 PHE A N 1
ATOM 853 C CA . PHE A 1 103 ? 12.522 0.127 3.563 1.00 97.00 103 PHE A CA 1
ATOM 854 C C . PHE A 1 103 ? 13.045 -1.162 4.210 1.00 97.00 103 PHE A C 1
ATOM 856 O O . PHE A 1 103 ? 13.395 -2.074 3.469 1.00 97.00 103 PHE A O 1
ATOM 863 N N . ASP A 1 104 ? 13.135 -1.261 5.540 1.00 96.12 104 ASP A N 1
ATOM 864 C CA . ASP A 1 104 ? 13.514 -2.512 6.219 1.00 96.12 104 ASP A CA 1
ATOM 865 C C . ASP A 1 104 ? 12.467 -3.587 5.908 1.00 96.12 104 ASP A C 1
ATOM 867 O O . ASP A 1 104 ? 12.803 -4.718 5.554 1.00 96.12 104 ASP A O 1
ATOM 871 N N . LEU A 1 105 ? 11.186 -3.205 5.942 1.00 96.62 105 LEU A N 1
ATOM 872 C CA . LEU A 1 105 ? 10.075 -4.073 5.564 1.00 96.62 105 LEU A CA 1
ATOM 873 C C . LEU A 1 105 ? 10.078 -4.397 4.063 1.00 96.62 105 LEU A C 1
ATOM 875 O O . LEU A 1 105 ? 9.924 -5.560 3.697 1.00 96.62 105 LEU A O 1
ATOM 879 N N . ILE A 1 106 ? 10.282 -3.403 3.191 1.00 97.44 106 ILE A N 1
ATOM 880 C CA . ILE A 1 106 ? 10.346 -3.620 1.735 1.00 97.44 106 ILE A CA 1
ATOM 881 C C . ILE A 1 106 ? 11.478 -4.580 1.366 1.00 97.44 106 ILE A C 1
ATOM 883 O O . ILE A 1 106 ? 11.252 -5.501 0.589 1.00 97.44 106 ILE A O 1
ATOM 887 N N . ASP A 1 107 ? 12.681 -4.393 1.905 1.00 95.50 107 ASP A N 1
ATOM 888 C CA . ASP A 1 107 ? 13.829 -5.230 1.552 1.00 95.50 107 ASP A CA 1
ATOM 889 C C . ASP A 1 107 ? 13.721 -6.644 2.154 1.00 95.50 107 ASP A C 1
ATOM 891 O O . ASP A 1 107 ? 14.250 -7.588 1.572 1.00 95.50 107 ASP A O 1
ATOM 895 N N . SER A 1 108 ? 13.005 -6.807 3.275 1.00 94.62 108 SER A N 1
ATOM 896 C CA . SER A 1 108 ? 12.760 -8.119 3.897 1.00 94.62 108 SER A CA 1
ATOM 897 C C . SER A 1 108 ? 11.686 -8.936 3.174 1.00 94.62 108 SER A C 1
ATOM 899 O O . SER A 1 108 ? 11.772 -10.159 3.120 1.00 94.62 108 SER A O 1
ATOM 901 N N . VAL A 1 109 ? 10.654 -8.272 2.646 1.00 95.88 109 VAL A N 1
ATOM 902 C CA . VAL A 1 109 ? 9.492 -8.929 2.020 1.00 95.88 109 VAL A CA 1
ATOM 903 C C . VAL A 1 109 ? 9.628 -9.015 0.500 1.00 95.88 109 VAL A C 1
ATOM 905 O O . VAL A 1 109 ? 9.114 -9.941 -0.117 1.00 95.88 109 VAL A O 1
ATOM 908 N N . VAL A 1 110 ? 10.313 -8.045 -0.103 1.00 95.19 110 VAL A N 1
ATOM 909 C CA . VAL A 1 110 ? 10.430 -7.840 -1.551 1.00 95.19 110 VAL A CA 1
ATOM 910 C C . VAL A 1 110 ? 9.057 -7.807 -2.253 1.00 95.19 110 VAL A C 1
ATOM 912 O O . VAL A 1 110 ? 8.783 -8.632 -3.127 1.00 95.19 110 VAL A O 1
ATOM 915 N N . PRO A 1 111 ? 8.151 -6.873 -1.886 1.00 95.75 111 PRO A N 1
ATOM 916 C CA . PRO A 1 111 ? 6.807 -6.864 -2.446 1.00 95.75 111 PRO A CA 1
ATOM 917 C C . PRO A 1 111 ? 6.831 -6.538 -3.951 1.00 95.75 111 PRO A C 1
ATOM 919 O O . PRO A 1 111 ? 7.483 -5.569 -4.350 1.00 95.75 111 PRO A O 1
ATOM 922 N N . PRO A 1 112 ? 6.079 -7.271 -4.789 1.00 93.19 112 PRO A N 1
ATOM 923 C CA . PRO A 1 112 ? 6.136 -7.159 -6.249 1.00 93.19 112 PRO A CA 1
ATOM 924 C C . PRO A 1 112 ? 5.747 -5.787 -6.822 1.00 93.19 112 PRO A C 1
ATOM 926 O O . PRO A 1 112 ? 6.153 -5.462 -7.932 1.00 93.19 112 PRO A O 1
ATOM 929 N N . ILE A 1 113 ? 4.954 -4.978 -6.110 1.00 93.69 113 ILE A N 1
ATOM 930 C CA . ILE A 1 113 ? 4.500 -3.658 -6.590 1.00 93.69 113 ILE A CA 1
ATOM 931 C C . ILE A 1 113 ? 5.456 -2.533 -6.148 1.00 93.69 113 ILE A C 1
ATOM 933 O O . ILE A 1 113 ? 5.403 -1.416 -6.674 1.00 93.69 113 ILE A O 1
ATOM 937 N N . ASN A 1 114 ? 6.345 -2.782 -5.181 1.00 94.12 114 ASN A N 1
ATOM 938 C CA . ASN A 1 114 ? 7.368 -1.812 -4.803 1.00 94.12 114 ASN A CA 1
ATOM 939 C C . ASN A 1 114 ? 8.458 -1.760 -5.884 1.00 94.12 114 ASN A C 1
ATOM 941 O O . ASN A 1 114 ? 9.057 -2.766 -6.228 1.00 94.12 114 ASN A O 1
ATOM 945 N N . MET A 1 115 ? 8.753 -0.558 -6.389 1.00 88.81 115 MET A N 1
ATOM 946 C CA . MET A 1 115 ? 9.778 -0.343 -7.430 1.00 88.81 115 MET A CA 1
ATOM 947 C C . MET A 1 115 ? 11.089 0.233 -6.877 1.00 88.81 115 MET A C 1
ATOM 949 O O . MET A 1 115 ? 12.019 0.528 -7.626 1.00 88.81 115 MET A O 1
ATOM 953 N N . ARG A 1 116 ? 11.158 0.470 -5.564 1.00 90.38 116 ARG A N 1
ATOM 954 C CA . ARG A 1 116 ? 12.310 1.071 -4.886 1.00 90.38 116 ARG A CA 1
ATOM 955 C C . ARG A 1 116 ? 12.713 0.187 -3.718 1.00 90.38 116 ARG A C 1
ATOM 957 O O . ARG A 1 116 ? 11.880 -0.111 -2.873 1.00 90.38 116 ARG A O 1
ATOM 964 N N . PHE A 1 117 ? 13.995 -0.144 -3.669 1.00 92.69 117 PHE A N 1
ATOM 965 C CA . PHE A 1 117 ? 14.630 -1.003 -2.667 1.00 92.69 117 PHE A CA 1
ATOM 966 C C . PHE A 1 117 ? 15.901 -0.310 -2.174 1.00 92.69 117 PHE A C 1
ATOM 968 O O . PHE A 1 117 ? 16.463 0.493 -2.929 1.00 92.69 117 PHE A O 1
ATOM 975 N N . ARG A 1 118 ? 16.394 -0.593 -0.959 1.00 92.69 118 ARG A N 1
ATOM 976 C CA . ARG A 1 118 ? 17.742 -0.139 -0.539 1.00 92.69 118 ARG A CA 1
ATOM 977 C C . ARG A 1 118 ? 18.793 -1.204 -0.837 1.00 92.69 118 ARG A C 1
ATOM 979 O O . ARG A 1 118 ? 19.882 -0.839 -1.296 1.00 92.69 118 ARG A O 1
ATOM 986 N N . GLY A 1 119 ? 18.439 -2.478 -0.679 1.00 89.62 119 GLY A N 1
ATOM 987 C CA . GLY A 1 119 ? 19.280 -3.640 -0.945 1.00 89.62 119 GLY A CA 1
ATOM 988 C C . GLY A 1 119 ? 19.904 -3.626 -2.342 1.00 89.62 119 GLY A C 1
ATOM 989 O O . GLY A 1 119 ? 19.216 -3.540 -3.360 1.00 89.62 119 GLY A O 1
ATOM 990 N N . ARG A 1 120 ? 21.237 -3.724 -2.407 1.00 90.50 120 ARG A N 1
ATOM 991 C CA . ARG A 1 120 ? 22.000 -3.611 -3.664 1.00 90.50 120 ARG A CA 1
ATOM 992 C C . ARG A 1 120 ? 21.613 -4.677 -4.693 1.00 90.50 120 ARG A C 1
ATOM 994 O O . ARG A 1 120 ? 21.456 -4.347 -5.864 1.00 90.50 120 ARG A O 1
ATOM 1001 N N . ILE A 1 121 ? 21.448 -5.925 -4.256 1.00 90.62 121 ILE A N 1
ATOM 1002 C CA . ILE A 1 121 ? 21.078 -7.044 -5.136 1.00 90.62 121 ILE A CA 1
ATOM 1003 C C . ILE A 1 121 ? 19.662 -6.854 -5.691 1.00 90.62 121 ILE A C 1
ATOM 1005 O O . ILE A 1 121 ? 19.454 -7.015 -6.889 1.00 90.62 121 ILE A O 1
ATOM 1009 N N . LEU A 1 122 ? 18.713 -6.406 -4.863 1.00 88.38 122 LEU A N 1
ATOM 1010 C CA . LEU A 1 122 ? 17.344 -6.111 -5.303 1.00 88.38 122 LEU A CA 1
ATOM 1011 C C . LEU A 1 122 ? 17.317 -4.987 -6.343 1.00 88.38 122 LEU A C 1
ATOM 1013 O O . LEU A 1 122 ? 16.677 -5.120 -7.383 1.00 88.38 122 LEU A O 1
ATOM 1017 N N . LYS A 1 123 ? 18.087 -3.913 -6.122 1.00 87.88 123 LYS A N 1
ATOM 1018 C CA . LYS A 1 123 ? 18.250 -2.837 -7.115 1.00 87.88 123 LYS A CA 1
ATOM 1019 C C . LYS A 1 123 ? 18.779 -3.360 -8.453 1.00 87.88 123 LYS A C 1
ATOM 1021 O O . LYS A 1 123 ? 18.301 -2.935 -9.502 1.00 87.88 123 LYS A O 1
ATOM 1026 N N . GLN A 1 124 ? 19.766 -4.259 -8.428 1.00 87.88 124 GLN A N 1
ATOM 1027 C CA . GLN A 1 124 ? 20.313 -4.875 -9.641 1.00 87.88 124 GLN A CA 1
ATOM 1028 C C . GLN A 1 124 ? 19.271 -5.754 -10.342 1.00 87.88 124 GLN A C 1
ATOM 1030 O O . GLN A 1 124 ? 19.089 -5.612 -11.547 1.00 87.88 124 GLN A O 1
ATOM 1035 N N . ALA A 1 125 ? 18.551 -6.594 -9.593 1.00 86.38 125 ALA A N 1
ATOM 1036 C CA . ALA A 1 125 ? 17.505 -7.461 -10.129 1.00 86.38 125 ALA A CA 1
ATOM 1037 C C . ALA A 1 125 ? 16.394 -6.654 -10.818 1.00 86.38 125 ALA A C 1
ATOM 1039 O O . ALA A 1 125 ? 16.096 -6.892 -11.983 1.00 86.38 125 ALA A O 1
ATOM 1040 N N . VAL A 1 126 ? 15.844 -5.632 -10.157 1.00 84.75 126 VAL A N 1
ATOM 1041 C CA . VAL A 1 126 ? 14.797 -4.776 -10.747 1.00 84.75 126 VAL A CA 1
ATOM 1042 C C . VAL A 1 126 ? 15.292 -4.080 -12.014 1.00 84.75 126 VAL A C 1
ATOM 1044 O O . VAL A 1 126 ? 14.559 -4.007 -12.999 1.00 84.75 126 VAL A O 1
ATOM 1047 N N . LYS A 1 127 ? 16.546 -3.610 -12.029 1.00 84.94 127 LYS A N 1
ATOM 1048 C CA . LYS A 1 127 ? 17.147 -2.975 -13.210 1.00 84.94 127 LYS A CA 1
ATOM 1049 C C . LYS A 1 127 ? 17.283 -3.936 -14.396 1.00 84.94 127 LYS A C 1
ATOM 1051 O O . LYS A 1 127 ? 17.189 -3.482 -15.529 1.00 84.94 127 LYS A O 1
ATOM 1056 N N . LEU A 1 128 ? 17.514 -5.227 -14.152 1.00 86.19 128 LEU A N 1
ATOM 1057 C CA . LEU A 1 128 ? 17.609 -6.234 -15.216 1.00 86.19 128 LEU A CA 1
ATOM 1058 C C . LEU A 1 128 ? 16.259 -6.483 -15.903 1.00 86.19 128 LEU A C 1
ATOM 1060 O O . LEU A 1 128 ? 16.237 -6.717 -17.106 1.00 86.19 128 LEU A O 1
ATOM 1064 N N . TYR A 1 129 ? 15.155 -6.407 -15.156 1.00 78.19 129 TYR A N 1
ATOM 1065 C CA . TYR A 1 129 ? 13.811 -6.726 -15.655 1.00 78.19 129 TYR A CA 1
ATOM 1066 C C . TYR A 1 129 ? 12.943 -5.501 -15.979 1.00 78.19 129 TYR A C 1
ATOM 1068 O O . TYR A 1 129 ? 11.825 -5.661 -16.459 1.00 78.19 129 TYR A O 1
ATOM 1076 N N . SER A 1 130 ? 13.432 -4.281 -15.737 1.00 72.38 130 SER A N 1
ATOM 1077 C CA . SER A 1 130 ? 12.736 -3.051 -16.133 1.00 72.38 130 SER A CA 1
ATOM 1078 C C . SER A 1 130 ? 13.094 -2.706 -17.586 1.00 72.38 130 SER A C 1
ATOM 1080 O O . SER A 1 130 ? 14.275 -2.457 -17.851 1.00 72.38 130 SER A O 1
ATOM 1082 N N . PRO A 1 131 ? 12.130 -2.682 -18.529 1.00 61.81 131 PRO A N 1
ATOM 1083 C CA . PRO A 1 131 ? 12.387 -2.257 -19.904 1.00 61.81 131 PRO A CA 1
ATOM 1084 C C . PRO A 1 131 ? 12.954 -0.831 -19.924 1.00 61.81 131 PRO A C 1
ATOM 1086 O O . PRO A 1 131 ? 12.536 0.006 -19.120 1.00 61.81 131 PRO A O 1
ATOM 1089 N N . ARG A 1 132 ? 13.928 -0.583 -20.807 1.00 56.06 132 ARG A N 1
ATOM 1090 C CA . ARG A 1 132 ? 14.486 0.757 -21.044 1.00 56.06 132 ARG A CA 1
ATOM 1091 C C . ARG A 1 132 ? 13.523 1.626 -21.833 1.00 56.06 132 ARG A C 1
ATOM 1093 O O . ARG A 1 132 ? 12.867 1.068 -22.739 1.00 56.06 132 ARG A O 1
#

Sequence (132 aa):
MNWQEVKFLKKNSTKLPQTPGIYMFVLNIENKVLLNGSAKYIIYIGQTINLRTRYKKYFSYANSDHPSDFHKRAMVLIWENQLQFQFFETGNISAAELTNIEFDLIDSVVPPINMRFRGRILKQAVKLYSPR

InterPro domains:
  IPR000305 GIY-YIG endonuclease [PS50164] (18-115)
  IPR000305 GIY-YIG endonuclease [SM00465] (19-119)
  IPR035901 GIY-YIG endonuclease superfamily [G3DSA:3.40.1440.10] (6-120)
  IPR035901 GIY-YIG endonuclease superfamily [SSF82771] (41-119)

Radius of gyration: 15.28 Å; chains: 1; bounding box: 39×37×38 Å